Protein AF-A0A2E0VM79-F1 (afdb_monomer_lite)

pLDDT: mean 79.32, std 20.23, range [37.16, 97.44]

Structure (mmCIF, N/CA/C/O backbone):
data_AF-A0A2E0VM79-F1
#
_entry.id   AF-A0A2E0VM79-F1
#
loop_
_atom_site.group_PDB
_atom_site.id
_atom_site.type_symbol
_atom_site.label_atom_id
_atom_site.label_alt_id
_atom_site.label_comp_id
_atom_site.label_asym_id
_atom_site.la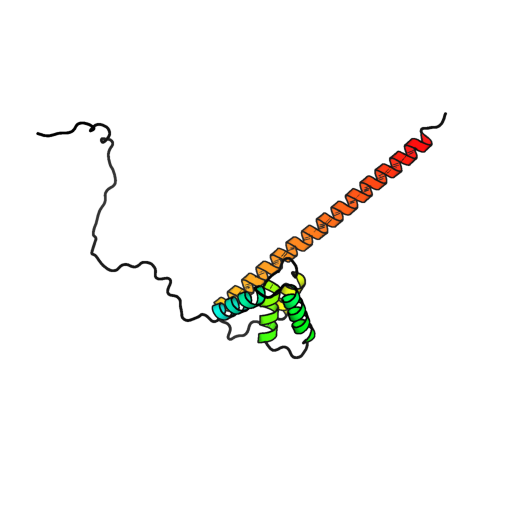bel_entity_id
_atom_site.label_seq_id
_atom_site.pdbx_PDB_ins_code
_atom_site.Cartn_x
_atom_site.Cartn_y
_atom_site.Cartn_z
_atom_site.occupancy
_atom_site.B_iso_or_equiv
_atom_site.auth_seq_id
_atom_site.auth_comp_id
_atom_site.auth_asym_id
_atom_site.auth_atom_id
_atom_site.pdbx_PDB_model_num
ATOM 1 N N . MET A 1 1 ? -66.405 38.960 -18.296 1.00 42.44 1 MET A N 1
ATOM 2 C CA . MET A 1 1 ? -66.107 38.330 -19.603 1.00 42.44 1 MET A CA 1
ATOM 3 C C . MET A 1 1 ? -64.638 37.917 -19.545 1.00 42.44 1 MET A C 1
ATOM 5 O O . MET A 1 1 ? -63.815 38.798 -19.371 1.00 42.44 1 MET A O 1
ATOM 9 N N . ARG A 1 2 ? -64.282 36.640 -19.304 1.00 38.06 2 ARG A N 1
ATOM 10 C CA . ARG A 1 2 ? -64.246 35.513 -20.274 1.00 38.06 2 ARG A CA 1
ATOM 11 C C . ARG A 1 2 ? -63.571 35.933 -21.587 1.00 38.06 2 ARG A C 1
ATOM 13 O O . ARG A 1 2 ? -64.019 36.909 -22.161 1.00 38.06 2 ARG A O 1
ATOM 20 N N . SER A 1 3 ? -62.618 35.233 -22.189 1.00 41.78 3 SER A N 1
ATOM 21 C CA . SER A 1 3 ? -61.860 34.018 -21.874 1.00 41.78 3 SER A CA 1
ATOM 22 C C . SER A 1 3 ? -61.022 33.729 -23.130 1.00 41.78 3 SER A C 1
ATOM 24 O O . SER A 1 3 ? -61.574 33.792 -24.218 1.00 41.78 3 SER A O 1
ATOM 26 N N . ILE A 1 4 ? -59.749 33.364 -22.947 1.00 50.62 4 ILE A N 1
ATOM 27 C CA . ILE A 1 4 ? -59.144 32.114 -23.450 1.00 50.62 4 ILE A CA 1
ATOM 28 C C . ILE A 1 4 ? -59.255 31.821 -24.958 1.00 50.62 4 ILE A C 1
ATOM 30 O O . ILE A 1 4 ? -60.327 31.460 -25.416 1.00 50.62 4 ILE A O 1
ATOM 34 N N . THR A 1 5 ? -58.107 31.722 -25.640 1.00 50.94 5 THR A N 1
ATOM 35 C CA . THR A 1 5 ? -57.854 30.671 -26.652 1.00 50.94 5 THR A CA 1
ATOM 36 C C . THR A 1 5 ? -56.353 30.546 -26.942 1.00 50.94 5 THR A C 1
ATOM 38 O O . THR A 1 5 ? -55.833 31.136 -27.880 1.00 50.94 5 THR A O 1
ATOM 41 N N . PHE A 1 6 ? -55.653 29.742 -26.141 1.00 47.56 6 PHE A N 1
ATOM 42 C CA . PHE A 1 6 ? -54.492 28.961 -26.590 1.00 47.56 6 PHE A CA 1
ATOM 43 C C . PHE A 1 6 ? -54.805 27.516 -26.193 1.00 47.56 6 PHE A C 1
ATOM 45 O O . PHE A 1 6 ? -54.386 27.009 -25.160 1.00 47.56 6 PHE A O 1
ATOM 52 N N . PHE A 1 7 ? -55.721 26.922 -26.956 1.00 46.12 7 PHE A N 1
ATOM 53 C CA . PHE A 1 7 ? -56.311 25.610 -26.710 1.00 46.12 7 PHE A CA 1
ATOM 54 C C . PHE A 1 7 ? -56.342 24.878 -28.047 1.00 46.12 7 PHE A C 1
ATOM 56 O O . PHE A 1 7 ? -57.354 24.885 -28.734 1.00 46.12 7 PHE A O 1
ATOM 63 N N . ALA A 1 8 ? -55.208 24.329 -28.468 1.00 46.56 8 ALA A N 1
ATOM 64 C CA . ALA A 1 8 ? -55.174 23.389 -29.586 1.00 46.56 8 ALA A CA 1
ATOM 65 C C . ALA A 1 8 ? -53.812 22.696 -29.667 1.00 46.56 8 ALA A C 1
ATOM 67 O O . ALA A 1 8 ? -53.093 22.884 -30.634 1.00 46.56 8 ALA A O 1
ATOM 68 N N . LEU A 1 9 ? -53.438 21.910 -28.656 1.00 42.62 9 LEU A N 1
ATOM 69 C CA . LEU A 1 9 ? -52.547 20.759 -28.870 1.00 42.62 9 LEU A CA 1
ATOM 70 C C . LEU A 1 9 ? -52.664 19.794 -27.678 1.00 42.62 9 LEU A C 1
ATOM 72 O O . LEU A 1 9 ? -51.726 19.533 -26.936 1.00 42.62 9 LEU A O 1
ATOM 76 N N . LEU A 1 10 ? -53.892 19.331 -27.444 1.00 44.78 10 LEU A N 1
ATOM 77 C CA . LEU A 1 10 ? -54.255 18.424 -26.355 1.00 44.78 10 LEU A CA 1
ATOM 78 C C . LEU A 1 10 ? -55.336 17.478 -26.887 1.00 44.78 10 LEU A C 1
ATOM 80 O O . LEU A 1 10 ? -56.509 17.643 -26.577 1.00 44.78 10 LEU A O 1
ATOM 84 N N . ALA A 1 11 ? -54.972 16.559 -27.788 1.00 47.84 11 ALA A N 1
ATOM 85 C CA . ALA A 1 11 ? -55.926 15.569 -28.307 1.00 47.84 11 ALA A CA 1
ATOM 86 C C . ALA A 1 11 ? -55.284 14.340 -28.978 1.00 47.84 11 ALA A C 1
ATOM 88 O O . ALA A 1 11 ? -55.801 13.852 -29.974 1.00 47.84 11 ALA A O 1
ATOM 89 N N . LEU A 1 12 ? -54.187 13.814 -28.435 1.00 46.78 12 LEU A N 1
ATOM 90 C CA . LEU A 1 12 ? -53.788 12.416 -28.652 1.00 46.78 12 LEU A CA 1
ATOM 91 C C . LEU A 1 12 ? -53.416 11.862 -27.268 1.00 46.78 12 LEU A C 1
ATOM 93 O O . LEU A 1 12 ? -52.308 12.067 -26.791 1.00 46.78 12 LEU A O 1
ATOM 97 N N . LEU A 1 13 ? -54.416 11.541 -26.441 1.00 46.62 13 LEU A N 1
ATOM 98 C CA . LEU A 1 13 ? -55.035 10.207 -26.344 1.00 46.62 13 LEU A CA 1
ATOM 99 C C . LEU A 1 13 ? -53.974 9.154 -25.972 1.00 46.62 13 LEU A C 1
ATOM 101 O O . LEU A 1 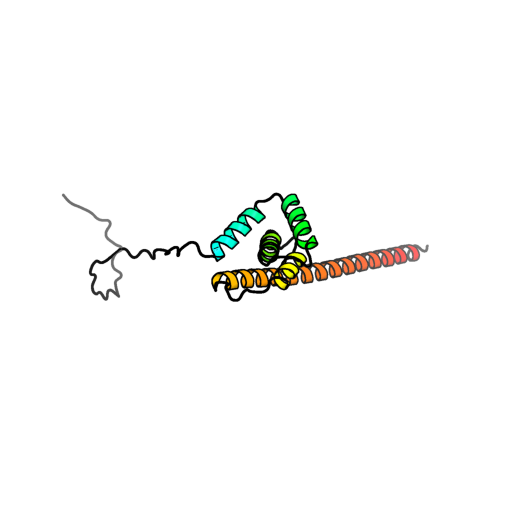13 ? -53.135 8.822 -26.795 1.00 46.62 13 LEU A O 1
ATOM 105 N N . ALA A 1 14 ? -53.841 8.747 -24.709 1.00 45.00 14 ALA A N 1
ATOM 106 C CA . ALA A 1 14 ? -54.786 8.012 -23.849 1.00 45.00 14 ALA A CA 1
ATOM 107 C C . ALA A 1 14 ? -54.479 6.502 -23.832 1.00 45.00 14 ALA A C 1
ATOM 109 O O . ALA A 1 14 ? -54.458 5.852 -24.869 1.00 45.00 14 ALA A O 1
ATOM 110 N N . GLY A 1 15 ? -54.311 5.972 -22.615 1.00 37.16 15 GLY A N 1
ATOM 111 C CA . GLY A 1 15 ? -54.104 4.555 -22.282 1.00 37.16 15 GLY A CA 1
ATOM 112 C C . GLY A 1 15 ? -52.728 4.358 -21.632 1.00 37.16 15 GLY A C 1
ATOM 113 O O . GLY A 1 15 ? -51.725 4.490 -22.309 1.00 37.16 15 GLY A O 1
ATOM 114 N N . CYS A 1 16 ? -52.556 4.136 -20.328 1.00 47.16 16 CYS A N 1
ATOM 115 C CA . CYS A 1 16 ? -53.405 3.445 -19.364 1.00 47.16 16 CYS A CA 1
ATOM 116 C C . CYS A 1 16 ? -53.512 4.224 -18.044 1.00 47.16 16 CYS A C 1
ATOM 118 O O . CYS A 1 16 ? -52.517 4.444 -17.358 1.00 47.16 16 CYS A O 1
ATOM 120 N N . GLN A 1 17 ? -54.741 4.559 -17.653 1.00 48.25 17 GLN A N 1
ATOM 121 C CA . GLN A 1 17 ? -55.100 4.664 -16.243 1.00 48.25 17 GLN A CA 1
ATOM 122 C C . GLN A 1 17 ? -55.805 3.363 -15.862 1.00 48.25 17 GLN A C 1
ATOM 124 O O . GLN A 1 17 ? -56.832 3.019 -16.441 1.00 48.25 17 GLN A O 1
ATOM 129 N N . GLY A 1 18 ? -55.232 2.650 -14.899 1.00 41.78 18 GLY A N 1
ATOM 130 C CA . GLY A 1 18 ? -55.855 1.544 -14.184 1.00 41.78 18 GLY A CA 1
ATOM 131 C C . GLY A 1 18 ? -55.567 1.739 -12.702 1.00 41.78 18 GLY A C 1
ATOM 132 O O . GLY A 1 18 ? -54.567 1.248 -12.194 1.00 41.78 18 GLY A O 1
ATOM 133 N N . SER A 1 19 ? -56.401 2.559 -12.063 1.00 47.06 19 SER A N 1
ATOM 134 C CA . SER A 1 19 ? -56.422 2.855 -10.629 1.00 47.06 19 SER A CA 1
ATOM 135 C C . SER A 1 19 ? -56.545 1.593 -9.775 1.00 47.06 19 SER A C 1
ATOM 137 O O . SER A 1 19 ? -57.195 0.641 -10.198 1.00 47.06 19 SER A O 1
ATOM 139 N N . LEU A 1 20 ? -56.084 1.653 -8.519 1.00 44.69 20 LEU A N 1
ATOM 140 C CA . LEU A 1 20 ? -57.001 1.749 -7.372 1.00 44.69 20 LEU A CA 1
ATOM 141 C C . LEU A 1 20 ? -56.260 1.861 -6.019 1.00 44.69 20 LEU A C 1
ATOM 143 O O . LEU A 1 20 ? -55.447 1.022 -5.659 1.00 44.69 20 LEU A O 1
ATOM 147 N N . ILE A 1 21 ? -56.687 2.880 -5.260 1.00 42.47 21 ILE A N 1
ATOM 148 C CA . ILE A 1 21 ? -56.793 2.936 -3.790 1.00 42.47 21 ILE A CA 1
ATOM 149 C C . ILE A 1 21 ? -55.534 3.342 -3.003 1.00 42.47 21 ILE A C 1
ATOM 151 O O . ILE A 1 21 ? -54.662 2.556 -2.660 1.00 42.47 21 ILE A O 1
ATOM 155 N N . ARG A 1 22 ? -55.555 4.619 -2.607 1.00 47.09 22 ARG A N 1
ATOM 156 C CA . ARG A 1 22 ? -54.871 5.183 -1.440 1.00 47.09 22 ARG A CA 1
ATOM 157 C C . ARG A 1 22 ? -55.706 4.886 -0.188 1.00 47.09 22 ARG A C 1
ATOM 159 O O . ARG A 1 22 ? -56.901 5.180 -0.194 1.00 47.09 22 ARG A O 1
ATOM 166 N N . PRO A 1 23 ? -55.063 4.478 0.909 1.00 39.38 23 PRO A N 1
ATOM 167 C CA . PRO A 1 23 ? -55.273 5.154 2.175 1.00 39.38 23 PRO A CA 1
ATOM 168 C C . PRO A 1 23 ? -53.955 5.770 2.647 1.00 39.38 23 PRO A C 1
ATOM 170 O O . PRO A 1 23 ? -52.863 5.313 2.322 1.00 39.38 23 PRO A O 1
ATOM 173 N N . ALA A 1 24 ? -54.079 6.899 3.331 1.00 48.44 24 ALA A N 1
ATOM 174 C CA . ALA A 1 24 ? -52.969 7.561 3.984 1.00 48.44 24 ALA A CA 1
ATOM 175 C C . ALA A 1 24 ? -52.384 6.641 5.059 1.00 48.44 24 ALA A C 1
ATOM 177 O O . ALA A 1 24 ? -53.148 6.188 5.897 1.00 48.44 24 ALA A O 1
ATOM 178 N N . ASP A 1 25 ? -51.070 6.420 5.049 1.00 38.38 25 ASP A N 1
ATOM 179 C CA . ASP A 1 25 ? -50.314 6.164 6.273 1.00 38.38 25 ASP A CA 1
ATOM 180 C C . ASP A 1 25 ? -48.812 6.378 6.057 1.00 38.38 25 ASP A C 1
ATOM 182 O O . ASP A 1 25 ? -48.234 5.938 5.067 1.00 38.38 25 ASP A O 1
ATOM 186 N N . SER A 1 26 ? -48.235 7.111 7.010 1.00 44.16 26 SER A N 1
ATOM 187 C CA . SER A 1 26 ? -46.816 7.308 7.327 1.00 44.16 26 SER A CA 1
ATOM 188 C C . SER A 1 26 ? -45.824 7.571 6.187 1.00 44.16 26 SER A C 1
ATOM 190 O O . SER A 1 26 ? -45.546 6.735 5.331 1.00 44.16 26 SER A O 1
ATOM 192 N N . ALA A 1 27 ? -45.167 8.725 6.278 1.00 50.72 27 ALA A N 1
ATOM 193 C CA . ALA A 1 27 ? -43.888 8.986 5.644 1.00 50.72 27 ALA A CA 1
ATOM 194 C C . ALA A 1 27 ? -42.857 7.901 6.018 1.00 50.72 27 ALA A C 1
ATOM 196 O O . ALA A 1 27 ? -42.170 8.020 7.024 1.00 50.72 27 ALA A O 1
ATOM 197 N N . ASN A 1 28 ? -42.723 6.869 5.188 1.00 51.94 28 ASN A N 1
ATOM 198 C CA . ASN A 1 28 ? -41.525 6.042 5.135 1.00 51.94 28 ASN A CA 1
ATOM 199 C C . ASN A 1 28 ? -40.618 6.606 4.042 1.00 51.94 28 ASN A C 1
ATOM 201 O O . ASN A 1 28 ? -40.460 6.044 2.961 1.00 51.94 28 ASN A O 1
ATOM 205 N N . THR A 1 29 ? -39.982 7.737 4.348 1.00 51.25 29 THR A N 1
ATOM 206 C CA . THR A 1 29 ? -38.584 7.879 3.938 1.00 51.25 29 THR A CA 1
ATOM 207 C C . THR A 1 29 ? -37.889 6.631 4.482 1.00 51.25 29 THR A C 1
ATOM 209 O O . THR A 1 29 ? -38.096 6.347 5.665 1.00 51.25 29 THR A O 1
ATOM 212 N N . PRO A 1 30 ? -37.131 5.845 3.696 1.00 46.62 30 PRO A N 1
ATOM 213 C CA . PRO A 1 30 ? -36.273 4.838 4.291 1.00 46.62 30 PRO A CA 1
ATOM 214 C C . PRO A 1 30 ? -35.323 5.601 5.209 1.00 46.62 30 PRO A C 1
ATOM 216 O O . PRO A 1 30 ? -34.384 6.257 4.758 1.00 46.62 30 PRO A O 1
ATOM 219 N N . ALA A 1 31 ? -35.643 5.609 6.501 1.00 44.94 31 ALA A N 1
ATOM 220 C CA . ALA A 1 31 ? -34.712 6.004 7.519 1.00 44.94 31 ALA A CA 1
ATOM 221 C C . ALA A 1 31 ? -33.551 5.037 7.327 1.00 44.94 31 ALA A C 1
ATOM 223 O O . ALA A 1 31 ? -33.704 3.832 7.521 1.00 44.94 31 ALA A O 1
ATOM 224 N N . LEU A 1 32 ? -32.417 5.562 6.868 1.00 44.66 32 LEU A N 1
ATOM 225 C CA . LEU A 1 32 ? -31.135 4.951 7.155 1.00 44.66 32 LEU A CA 1
ATOM 226 C C . LEU A 1 32 ? -31.079 4.913 8.678 1.00 44.66 32 LEU A C 1
ATOM 228 O O . LEU A 1 32 ? -30.729 5.894 9.330 1.00 44.66 32 LEU A O 1
ATOM 232 N N . SER A 1 33 ? -31.581 3.821 9.241 1.00 37.59 33 SER A N 1
ATOM 233 C CA . SER A 1 33 ? -31.399 3.479 10.629 1.00 37.59 33 SER A CA 1
ATOM 234 C C . SER A 1 33 ? -29.898 3.320 10.781 1.00 37.59 33 SER A C 1
ATOM 236 O O . SER A 1 33 ? -29.335 2.299 10.392 1.00 37.59 33 SER A O 1
ATOM 238 N N . PHE A 1 34 ? -29.244 4.378 11.251 1.00 46.09 34 PHE A N 1
ATOM 239 C CA . PHE A 1 34 ? -27.921 4.263 11.825 1.00 46.09 34 PHE A CA 1
ATOM 240 C C . PHE A 1 34 ? -28.095 3.346 13.030 1.00 46.09 34 PHE A C 1
ATOM 242 O O . PHE A 1 34 ? -28.636 3.744 14.062 1.00 46.09 34 PHE A O 1
ATOM 249 N N . GLU A 1 35 ? -27.741 2.079 12.827 1.00 48.00 35 GLU A N 1
ATOM 250 C CA . GLU A 1 35 ? -27.489 1.152 13.916 1.00 48.00 35 GLU A CA 1
ATOM 251 C C . GLU A 1 35 ? -26.509 1.792 14.913 1.00 48.00 35 GLU A C 1
ATOM 253 O O . GLU A 1 35 ? -25.735 2.680 14.530 1.00 48.00 35 GLU A O 1
ATOM 258 N N . PRO A 1 36 ? -26.562 1.388 16.196 1.00 48.59 36 PRO A N 1
ATOM 259 C CA . PRO A 1 36 ? -25.607 1.847 17.199 1.00 48.59 36 PRO A CA 1
ATOM 260 C C . PRO A 1 36 ? -24.188 1.724 16.644 1.00 48.59 36 PRO A C 1
ATOM 262 O O . PRO A 1 36 ? -23.882 0.728 15.996 1.00 48.59 36 PRO A O 1
ATOM 265 N N . GLU A 1 37 ? -23.388 2.771 16.860 1.00 54.00 37 GLU A N 1
ATOM 266 C CA . GLU A 1 37 ? -21.986 2.943 16.456 1.00 54.00 37 GLU A CA 1
ATOM 267 C C . GLU A 1 37 ? -21.291 1.596 16.191 1.00 54.00 37 GLU A C 1
ATOM 269 O O . GLU A 1 37 ? -20.830 0.926 17.108 1.00 54.00 37 GLU A O 1
ATOM 274 N N . SER A 1 38 ? -21.328 1.136 14.935 1.00 68.50 38 SER A N 1
ATOM 275 C CA . SER A 1 38 ? -20.891 -0.225 14.616 1.00 68.50 38 SER A CA 1
ATOM 276 C C . SER A 1 38 ? -19.397 -0.366 14.911 1.00 68.50 38 SER A C 1
ATOM 278 O O . SER A 1 38 ? -18.638 0.571 14.657 1.00 68.50 38 SER A O 1
ATOM 280 N N . ASP A 1 39 ? -18.934 -1.524 15.388 1.00 79.50 39 ASP A N 1
ATOM 281 C CA . ASP A 1 39 ? -17.510 -1.731 15.706 1.00 79.50 39 ASP A CA 1
ATOM 282 C C . ASP A 1 39 ? -16.582 -1.452 14.501 1.00 79.50 39 ASP A C 1
ATOM 284 O O . ASP A 1 39 ? -15.409 -1.104 14.655 1.00 79.50 39 ASP A O 1
ATOM 288 N N . VAL A 1 40 ? -17.112 -1.529 13.272 1.00 91.25 40 VAL A N 1
ATOM 289 C CA . VAL A 1 40 ? -16.397 -1.119 12.054 1.00 91.25 40 VAL A CA 1
ATOM 290 C C . VAL A 1 40 ? -16.274 0.405 11.913 1.00 91.25 40 VAL A C 1
ATOM 292 O O . VAL A 1 40 ? -15.261 0.889 11.410 1.00 91.25 40 VAL A O 1
ATOM 295 N N . SER A 1 41 ? -17.249 1.189 12.383 1.00 92.25 41 SER A N 1
ATOM 296 C CA . SER A 1 41 ? -17.175 2.656 12.415 1.00 92.25 41 SER A CA 1
ATOM 297 C C . SER A 1 41 ? -16.003 3.125 13.272 1.00 92.25 41 SER A C 1
ATOM 299 O O . SER A 1 41 ? -15.303 4.053 12.874 1.00 92.25 41 SER A O 1
ATOM 301 N N . ALA A 1 42 ? -15.724 2.445 14.389 1.00 92.50 42 ALA A N 1
ATOM 302 C CA . ALA A 1 42 ? -14.547 2.727 15.208 1.00 92.50 42 ALA A CA 1
ATOM 303 C C . ALA A 1 42 ? -13.241 2.530 14.416 1.00 92.50 42 ALA A C 1
ATOM 305 O O . ALA A 1 42 ? -12.377 3.408 14.430 1.00 92.50 42 ALA A O 1
ATOM 306 N N . TRP A 1 43 ? -13.119 1.438 13.652 1.00 94.44 43 TRP A N 1
ATOM 307 C CA . TRP A 1 43 ? -11.946 1.187 12.799 1.00 94.44 43 TRP A CA 1
ATOM 308 C C . TRP A 1 43 ? -11.813 2.216 11.674 1.00 94.44 43 TRP A C 1
ATOM 310 O O . TRP A 1 43 ? -10.713 2.684 11.382 1.00 94.44 43 TRP A O 1
ATOM 320 N N . LEU A 1 44 ? -12.925 2.602 11.047 1.00 95.62 44 LEU A N 1
ATOM 321 C CA . LEU A 1 44 ? -12.932 3.620 9.996 1.00 95.62 44 LEU A CA 1
ATOM 322 C C . LEU A 1 44 ? -12.537 4.998 10.540 1.00 95.62 44 LEU A C 1
ATOM 324 O O . LEU A 1 44 ? -11.732 5.689 9.915 1.00 95.62 44 LEU A O 1
ATOM 328 N N . ASN A 1 45 ? -13.036 5.368 11.720 1.00 96.19 45 ASN A N 1
ATOM 329 C CA . ASN A 1 45 ? -12.666 6.604 12.404 1.00 96.19 45 ASN A CA 1
ATOM 330 C C . ASN A 1 45 ? -11.184 6.596 12.799 1.00 96.19 45 ASN A C 1
ATOM 332 O O . ASN A 1 45 ? -10.478 7.574 12.550 1.00 96.19 45 ASN A O 1
ATOM 336 N N . GLN A 1 46 ? -10.682 5.483 13.344 1.00 95.38 46 GLN A N 1
ATOM 337 C CA . GLN A 1 46 ? -9.260 5.321 13.649 1.00 95.38 46 GLN A CA 1
ATOM 338 C C . GLN A 1 46 ? -8.410 5.460 12.383 1.00 95.38 46 GLN A C 1
ATOM 340 O O . GLN A 1 46 ? -7.444 6.220 12.368 1.00 95.38 46 GLN A O 1
ATOM 345 N N . ARG A 1 47 ? -8.793 4.793 11.289 1.00 96.06 47 ARG A N 1
ATOM 346 C CA . ARG A 1 47 ? -8.121 4.936 9.994 1.00 96.06 47 ARG A CA 1
ATOM 347 C C . ARG A 1 47 ? -8.104 6.389 9.537 1.00 96.06 47 ARG A C 1
ATOM 349 O O . ARG A 1 47 ? -7.059 6.876 9.130 1.00 96.06 47 ARG A O 1
ATOM 356 N N . GLN A 1 48 ? -9.229 7.095 9.616 1.00 97.06 48 GLN A N 1
ATOM 357 C CA . GLN A 1 48 ? -9.301 8.501 9.221 1.00 97.06 48 GLN A CA 1
ATOM 358 C C . GLN A 1 48 ? -8.331 9.374 10.027 1.00 97.06 48 GLN A C 1
ATOM 360 O O . GLN A 1 48 ? -7.638 10.202 9.441 1.00 97.06 48 GLN A O 1
ATOM 365 N N . GLN A 1 49 ? -8.246 9.166 11.343 1.00 97.38 49 GLN A N 1
ATOM 366 C CA . GLN A 1 49 ? -7.304 9.882 12.208 1.00 97.38 49 GLN A CA 1
ATOM 367 C C . GLN A 1 49 ? -5.850 9.581 11.831 1.00 97.38 49 GLN A C 1
ATOM 369 O O . GLN A 1 49 ? -5.051 10.502 11.683 1.00 97.38 49 GLN A O 1
ATOM 374 N N . LEU A 1 50 ? -5.521 8.306 11.606 1.00 96.69 50 LEU A N 1
ATOM 375 C CA . LEU A 1 50 ? -4.191 7.876 11.171 1.00 96.69 50 LEU A CA 1
ATOM 376 C C . LEU A 1 50 ? -3.810 8.483 9.813 1.00 9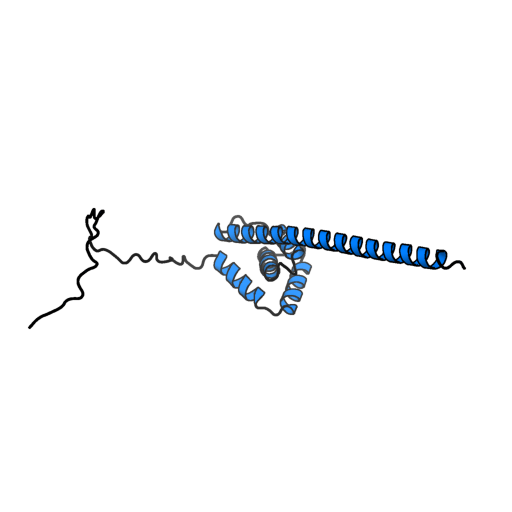6.69 50 LEU A C 1
ATOM 378 O O . LEU A 1 50 ? -2.693 8.966 9.643 1.00 96.69 50 LEU A O 1
ATOM 382 N N . CYS A 1 51 ? -4.745 8.523 8.863 1.00 96.38 51 CYS A N 1
ATOM 383 C CA . CYS A 1 51 ? -4.506 9.087 7.536 1.00 96.38 51 CYS A CA 1
ATOM 384 C C . CYS A 1 51 ? -4.422 10.620 7.529 1.00 96.38 51 CYS A C 1
ATOM 386 O O . CYS A 1 51 ? -3.928 11.189 6.556 1.00 96.38 51 CYS A O 1
ATOM 388 N N . ALA A 1 52 ? -4.901 11.285 8.584 1.00 97.44 52 ALA A N 1
ATOM 389 C CA . ALA A 1 52 ? -4.800 12.731 8.752 1.00 97.44 52 ALA A CA 1
ATOM 390 C C . ALA A 1 52 ? -3.446 13.182 9.331 1.00 97.44 52 ALA A C 1
ATOM 392 O O . ALA A 1 52 ? -3.139 14.373 9.286 1.00 97.44 52 ALA A O 1
ATOM 393 N N . LEU A 1 53 ? -2.637 12.255 9.860 1.00 96.25 53 LEU A N 1
ATOM 394 C CA . LEU A 1 53 ? -1.286 12.553 10.342 1.00 96.25 53 LEU A CA 1
ATOM 395 C C . LEU A 1 53 ? -0.395 13.051 9.198 1.00 96.25 53 LEU A C 1
ATOM 397 O O . LEU A 1 53 ? -0.609 12.711 8.030 1.00 96.25 53 LEU A O 1
ATOM 401 N N . ALA A 1 54 ? 0.647 13.815 9.524 1.00 95.56 54 ALA A N 1
ATOM 402 C CA . ALA A 1 54 ? 1.625 14.228 8.523 1.00 95.56 54 ALA A CA 1
ATOM 403 C C . ALA A 1 54 ? 2.331 12.993 7.918 1.00 95.56 54 ALA A C 1
ATOM 405 O O . ALA A 1 54 ? 2.589 12.033 8.646 1.00 95.56 54 ALA A O 1
ATOM 406 N N . PRO A 1 55 ? 2.704 12.995 6.622 1.00 92.25 55 PRO A N 1
ATOM 407 C CA . PRO A 1 55 ? 3.311 11.823 5.978 1.00 92.25 55 PRO A CA 1
ATOM 408 C C . PRO A 1 55 ? 4.538 11.265 6.712 1.00 92.25 55 PRO A C 1
ATOM 410 O O . PRO A 1 55 ? 4.704 10.053 6.817 1.00 92.25 55 PRO A O 1
ATOM 413 N N . GLU A 1 56 ? 5.370 12.146 7.267 1.00 92.44 56 GLU A N 1
ATOM 414 C CA . GLU A 1 56 ? 6.552 11.747 8.032 1.00 92.44 56 GLU A CA 1
ATOM 415 C C . GLU A 1 56 ? 6.189 11.068 9.359 1.00 92.44 56 GLU A C 1
ATOM 417 O O . GLU A 1 56 ? 6.809 10.086 9.755 1.00 92.44 56 GLU A O 1
ATOM 422 N N . GLU A 1 57 ? 5.131 11.531 10.021 1.00 95.38 57 GLU A N 1
ATOM 423 C CA . GLU A 1 57 ? 4.625 10.909 11.242 1.00 95.38 57 GLU A CA 1
ATOM 424 C C . GLU A 1 57 ? 4.007 9.535 10.952 1.00 95.38 57 GLU A C 1
ATOM 426 O O . GLU A 1 57 ? 4.254 8.580 11.690 1.00 95.38 57 GLU A O 1
ATOM 431 N N . GLN A 1 58 ? 3.276 9.402 9.837 1.00 93.94 58 GLN A N 1
ATOM 432 C CA . GLN A 1 58 ? 2.771 8.107 9.371 1.00 93.94 58 GLN A CA 1
ATOM 433 C C . GLN A 1 58 ? 3.922 7.121 9.131 1.00 93.94 58 GLN A C 1
ATOM 435 O O . GLN A 1 58 ? 3.854 5.978 9.583 1.00 93.94 58 GLN A O 1
ATOM 440 N N . ARG A 1 59 ? 5.000 7.569 8.472 1.00 91.38 59 ARG A N 1
ATOM 441 C CA . ARG A 1 59 ? 6.200 6.760 8.216 1.00 91.38 59 ARG A CA 1
ATOM 442 C C . ARG A 1 59 ? 6.859 6.300 9.515 1.00 91.38 59 ARG A C 1
ATOM 444 O O . ARG A 1 59 ? 7.050 5.101 9.706 1.00 91.38 59 ARG A O 1
ATOM 451 N N . LEU A 1 60 ? 7.146 7.229 10.427 1.00 93.31 60 LEU A N 1
ATOM 452 C CA . LEU A 1 60 ? 7.774 6.919 11.715 1.00 93.31 60 LEU A CA 1
ATOM 453 C C . LEU A 1 60 ? 6.927 5.950 12.546 1.00 93.31 60 LEU A C 1
ATOM 455 O O . LEU A 1 60 ? 7.461 5.052 13.195 1.00 93.31 60 LEU A O 1
ATOM 459 N N . ARG A 1 61 ? 5.600 6.095 12.512 1.00 93.94 61 ARG A N 1
ATOM 460 C CA . ARG A 1 61 ? 4.684 5.208 13.233 1.00 93.94 61 ARG A CA 1
ATOM 461 C C . ARG A 1 61 ? 4.608 3.817 12.603 1.00 93.94 61 ARG A C 1
ATOM 463 O O . ARG A 1 61 ? 4.609 2.835 13.342 1.00 93.94 61 ARG A O 1
ATOM 470 N N . LEU A 1 62 ? 4.624 3.709 11.271 1.00 91.56 62 LEU A N 1
ATOM 471 C CA . LEU A 1 62 ? 4.747 2.419 10.579 1.00 91.56 62 LEU A CA 1
ATOM 472 C C . LEU A 1 62 ? 6.051 1.704 10.945 1.00 91.56 62 LEU A C 1
ATOM 474 O O . LEU A 1 62 ? 6.021 0.511 11.239 1.00 91.56 62 LEU A O 1
ATOM 478 N N . GLU A 1 63 ? 7.172 2.424 10.976 1.00 90.19 63 GLU A N 1
ATOM 479 C CA . GLU A 1 63 ? 8.475 1.880 11.377 1.00 90.19 63 GLU A CA 1
ATOM 480 C C . GLU A 1 63 ? 8.473 1.436 12.843 1.00 90.19 63 GLU A C 1
ATOM 482 O O . GLU A 1 63 ? 8.924 0.339 13.170 1.00 90.19 63 GLU A O 1
ATOM 487 N N . ALA A 1 64 ? 7.906 2.251 13.735 1.00 90.44 64 ALA A N 1
ATOM 488 C CA . ALA A 1 64 ? 7.775 1.909 15.146 1.00 90.44 64 ALA A CA 1
ATOM 489 C C . ALA A 1 64 ? 6.911 0.660 15.367 1.00 90.44 64 ALA A C 1
ATOM 491 O O . ALA A 1 64 ? 7.238 -0.153 16.230 1.00 90.44 64 ALA A O 1
ATOM 492 N N . LEU A 1 65 ? 5.830 0.493 14.597 1.00 90.19 65 LEU A N 1
ATOM 493 C CA . LEU A 1 65 ? 4.995 -0.705 14.640 1.00 90.19 65 LEU A CA 1
ATOM 494 C C . LEU A 1 65 ? 5.745 -1.919 14.083 1.00 90.19 65 LEU A C 1
ATOM 496 O O . LEU A 1 65 ? 5.728 -2.965 14.725 1.00 90.19 65 LEU A O 1
ATOM 500 N N . ALA A 1 66 ? 6.446 -1.787 12.953 1.00 84.19 66 ALA A N 1
ATOM 501 C CA . ALA A 1 66 ? 7.224 -2.872 12.348 1.00 84.19 66 ALA A CA 1
ATOM 502 C C . ALA A 1 66 ? 8.339 -3.391 13.276 1.00 84.19 66 ALA A C 1
ATOM 504 O O . ALA A 1 66 ? 8.528 -4.593 13.405 1.00 84.19 66 ALA A O 1
ATOM 505 N N . ASN A 1 67 ? 9.013 -2.506 14.014 1.00 83.19 67 ASN A N 1
ATOM 506 C CA . ASN A 1 67 ? 10.114 -2.879 14.910 1.00 83.19 67 ASN A CA 1
ATOM 507 C C . ASN A 1 67 ? 9.680 -3.606 16.202 1.00 83.19 67 ASN A C 1
ATOM 509 O O . ASN A 1 67 ? 10.530 -3.976 17.010 1.00 83.19 67 ASN A O 1
ATOM 513 N N . ARG A 1 68 ? 8.375 -3.805 16.432 1.00 80.00 68 ARG A N 1
ATOM 514 C CA . ARG A 1 68 ? 7.827 -4.501 17.616 1.00 80.00 68 ARG A CA 1
ATOM 515 C C . ARG A 1 68 ? 7.558 -5.995 17.384 1.00 80.00 68 ARG A C 1
ATOM 517 O O . ARG A 1 68 ? 6.792 -6.607 18.131 1.00 80.00 68 ARG A O 1
ATOM 524 N N . GLU A 1 69 ? 8.147 -6.590 16.350 1.00 61.34 69 GLU A N 1
ATOM 525 C CA . GLU A 1 69 ? 7.974 -8.012 16.033 1.00 61.34 69 GLU A CA 1
ATOM 526 C C . GLU A 1 69 ? 8.275 -8.921 17.241 1.00 61.34 69 GLU A C 1
ATOM 528 O O . GLU A 1 69 ? 9.330 -8.839 17.867 1.00 61.34 69 GLU A O 1
ATOM 533 N N . GLY A 1 70 ? 7.312 -9.786 17.584 1.00 63.66 70 GLY A N 1
ATOM 534 C CA . GLY A 1 70 ? 7.415 -10.765 18.677 1.00 63.66 70 GLY A CA 1
ATOM 535 C C . GLY A 1 70 ? 6.530 -10.497 19.902 1.00 63.66 70 GLY A C 1
ATOM 536 O O . GLY A 1 70 ? 6.249 -11.436 20.643 1.00 63.66 70 GLY A O 1
ATOM 537 N N . THR A 1 71 ? 6.031 -9.270 20.100 1.00 64.56 71 THR A N 1
ATOM 538 C CA . THR A 1 71 ? 5.148 -8.914 21.239 1.00 64.56 71 THR A CA 1
ATOM 539 C C . THR A 1 71 ? 3.901 -8.113 20.850 1.00 64.56 71 THR A C 1
ATOM 541 O O . THR A 1 71 ? 3.157 -7.672 21.724 1.00 64.56 71 THR A O 1
ATOM 544 N N . GLN A 1 72 ? 3.645 -7.942 19.551 1.00 72.62 72 GLN A N 1
ATOM 545 C CA . GLN A 1 72 ? 2.505 -7.172 19.050 1.00 72.62 72 GLN A CA 1
ATOM 546 C C . GLN A 1 72 ? 1.163 -7.752 19.500 1.00 72.62 72 GLN A C 1
ATOM 548 O O . GLN A 1 72 ? 0.827 -8.903 19.187 1.00 72.62 72 GLN A O 1
ATOM 553 N N . LEU A 1 73 ? 0.382 -6.893 20.153 1.00 82.69 73 LEU A N 1
ATOM 554 C CA . LEU A 1 73 ? -1.030 -7.116 20.434 1.00 82.69 73 LEU A CA 1
ATOM 555 C C . LEU A 1 73 ? -1.839 -7.041 19.132 1.00 82.69 73 LEU A C 1
ATOM 557 O O . LEU A 1 73 ? -1.419 -6.416 18.157 1.00 82.69 73 LEU A O 1
ATOM 561 N N . GLU A 1 74 ? -3.026 -7.646 19.114 1.00 83.50 74 GLU A N 1
ATOM 562 C CA . GLU A 1 74 ? -3.933 -7.589 17.958 1.00 83.50 74 GLU A CA 1
ATOM 563 C C . GLU A 1 74 ? -4.233 -6.143 17.530 1.00 83.50 74 GLU A C 1
ATOM 565 O O . GLU A 1 74 ? -4.200 -5.831 16.340 1.00 83.50 74 GLU A O 1
ATOM 570 N N . GLY A 1 75 ? -4.400 -5.238 18.501 1.00 85.94 75 GLY A N 1
ATOM 571 C CA . GLY A 1 75 ? -4.589 -3.809 18.250 1.00 85.94 75 GLY A CA 1
ATOM 572 C C . GLY A 1 75 ? -3.434 -3.158 17.482 1.00 85.94 75 GLY A C 1
ATOM 573 O O . GLY A 1 75 ? -3.688 -2.362 16.583 1.00 85.94 75 GLY A O 1
ATOM 574 N N . ASP A 1 76 ? -2.181 -3.543 17.753 1.00 90.12 76 ASP A N 1
ATOM 575 C CA . ASP A 1 76 ? -1.015 -3.023 17.023 1.00 90.12 76 ASP A CA 1
ATOM 576 C C . ASP A 1 76 ? -1.012 -3.507 15.564 1.00 90.12 76 ASP A C 1
ATOM 578 O O . ASP A 1 76 ? -0.654 -2.762 14.649 1.00 90.12 76 ASP A O 1
ATOM 582 N N . ARG A 1 77 ? -1.433 -4.758 15.327 1.00 91.25 77 ARG A N 1
ATOM 583 C CA . ARG A 1 77 ? -1.523 -5.331 13.974 1.00 91.25 77 ARG A CA 1
ATOM 584 C C . ARG A 1 77 ? -2.626 -4.663 13.169 1.00 91.25 77 ARG A C 1
ATOM 586 O O . ARG A 1 77 ? -2.403 -4.304 12.012 1.00 91.25 77 ARG A O 1
ATOM 593 N N . LEU A 1 78 ? -3.787 -4.457 13.788 1.00 92.94 78 LEU A N 1
ATOM 594 C CA . LEU A 1 78 ? -4.884 -3.720 13.176 1.00 92.94 78 LEU A CA 1
ATOM 595 C C . LEU A 1 78 ? -4.456 -2.282 12.868 1.00 92.94 78 LEU A C 1
ATOM 597 O O . LEU A 1 78 ? -4.632 -1.827 11.741 1.00 92.94 78 LEU A O 1
ATOM 601 N N . GLU A 1 79 ? -3.836 -1.585 13.822 1.00 93.88 79 GLU A N 1
ATOM 602 C CA . GLU A 1 79 ? -3.341 -0.224 13.610 1.00 93.88 79 GLU A CA 1
ATOM 603 C C . GLU A 1 79 ? -2.357 -0.158 12.435 1.00 93.88 79 GLU A C 1
ATO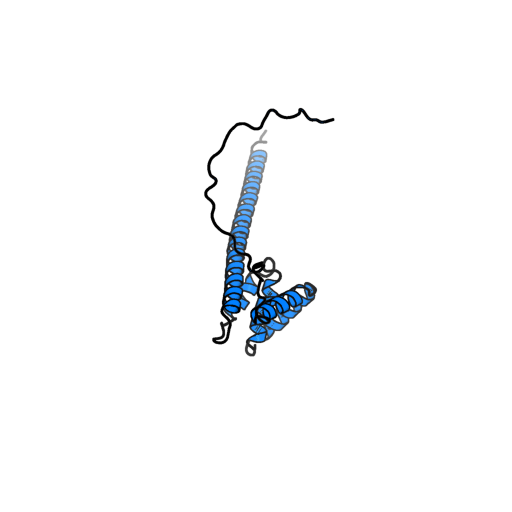M 605 O O . GLU A 1 79 ? -2.485 0.722 11.581 1.00 93.88 79 GLU A O 1
ATOM 610 N N . ARG A 1 80 ? -1.428 -1.120 12.331 1.00 94.44 80 ARG A N 1
ATOM 611 C CA . ARG A 1 80 ? -0.489 -1.215 11.203 1.00 94.44 80 ARG A CA 1
ATOM 612 C C . ARG A 1 80 ? -1.221 -1.372 9.870 1.00 94.44 80 ARG A C 1
ATOM 614 O O . ARG A 1 80 ? -0.855 -0.696 8.911 1.00 94.44 80 ARG A O 1
ATOM 621 N N . VAL A 1 81 ? -2.259 -2.209 9.804 1.00 95.12 81 VAL A N 1
ATOM 622 C CA . VAL A 1 81 ? -3.099 -2.366 8.602 1.00 95.12 81 VAL A CA 1
ATOM 623 C C . VAL A 1 81 ? -3.807 -1.060 8.248 1.00 95.12 81 VAL A C 1
ATOM 625 O O . VAL A 1 81 ? -3.734 -0.611 7.101 1.00 95.12 81 VAL A O 1
ATOM 628 N N . LEU A 1 82 ? -4.462 -0.419 9.219 1.00 96.00 82 LEU A N 1
ATOM 629 C CA . LEU A 1 82 ? -5.197 0.824 8.988 1.00 96.00 82 LEU A CA 1
ATOM 630 C C . LEU A 1 82 ? -4.259 1.941 8.519 1.00 96.00 82 LEU A C 1
ATOM 632 O O . LEU A 1 82 ? -4.562 2.607 7.530 1.00 96.00 82 LEU A O 1
ATOM 636 N N . LEU A 1 83 ? -3.097 2.093 9.153 1.00 96.00 83 LEU A N 1
ATOM 637 C CA . LEU A 1 83 ? -2.098 3.090 8.782 1.00 96.00 83 LEU A CA 1
ATOM 638 C C . LEU A 1 83 ? -1.492 2.809 7.398 1.00 96.00 83 LEU A C 1
ATOM 640 O O . LEU A 1 83 ? -1.420 3.706 6.560 1.00 96.00 83 LEU A O 1
ATOM 644 N N . ALA A 1 84 ? -1.126 1.556 7.107 1.00 94.81 84 ALA A N 1
ATOM 645 C CA . ALA A 1 84 ? -0.594 1.176 5.798 1.00 94.81 84 ALA A CA 1
ATOM 646 C C . ALA A 1 84 ? -1.621 1.384 4.671 1.00 94.81 84 ALA A C 1
ATOM 648 O O . ALA A 1 84 ? -1.246 1.663 3.534 1.00 94.81 84 ALA A O 1
ATOM 649 N N . SER A 1 85 ? -2.918 1.310 4.984 1.00 95.56 85 SER A N 1
ATOM 650 C CA . SER A 1 85 ? -3.997 1.536 4.021 1.00 95.56 85 SER A CA 1
ATOM 651 C C . SER A 1 85 ? -4.254 3.011 3.680 1.00 95.56 85 SER A C 1
ATOM 653 O O . SER A 1 85 ? -5.107 3.290 2.835 1.00 95.56 85 SER A O 1
ATOM 655 N N . CYS A 1 86 ? -3.571 3.968 4.318 1.00 94.62 86 CYS A N 1
ATOM 656 C CA . CYS A 1 86 ? -3.747 5.396 4.038 1.00 94.62 86 CYS A CA 1
ATOM 657 C C . CYS A 1 86 ? -3.178 5.818 2.677 1.00 94.62 86 CYS A C 1
ATOM 659 O O . CYS A 1 86 ? -3.750 6.686 2.018 1.00 94.62 86 CYS A O 1
ATOM 661 N N . ARG A 1 87 ? -2.073 5.194 2.249 1.00 90.88 87 ARG A N 1
ATOM 662 C CA . ARG A 1 87 ? -1.369 5.460 0.982 1.00 90.88 87 ARG A CA 1
ATOM 663 C C . ARG A 1 87 ? -0.891 4.153 0.334 1.00 90.88 87 ARG A C 1
ATOM 665 O O . ARG A 1 87 ? 0.313 3.946 0.192 1.00 90.88 87 ARG A O 1
ATOM 672 N N . PRO A 1 88 ? -1.816 3.257 -0.054 1.00 88.81 88 PRO A N 1
ATOM 673 C CA . PRO A 1 88 ? -1.471 1.928 -0.561 1.00 88.81 88 PRO A CA 1
ATOM 674 C C . PRO A 1 88 ? -0.663 1.967 -1.869 1.00 88.81 88 PRO A C 1
ATOM 676 O O . PRO A 1 88 ? -0.003 0.991 -2.204 1.00 88.81 88 PRO A O 1
ATOM 679 N N . ASP A 1 89 ? -0.676 3.101 -2.576 1.00 86.94 89 ASP A N 1
ATOM 680 C CA . ASP A 1 89 ? 0.175 3.409 -3.727 1.00 86.94 89 ASP A CA 1
ATOM 681 C C . ASP A 1 89 ? 1.663 3.533 -3.369 1.00 86.94 89 ASP A C 1
ATOM 683 O O . ASP A 1 89 ? 2.520 3.139 -4.156 1.00 86.94 89 ASP A O 1
ATOM 687 N N . LEU A 1 90 ? 1.970 4.069 -2.186 1.00 85.44 90 LEU A N 1
ATOM 688 C CA . LEU A 1 90 ? 3.339 4.278 -1.707 1.00 85.44 90 LEU A CA 1
ATOM 689 C C . LEU A 1 90 ? 3.834 3.129 -0.825 1.00 85.44 90 LEU A C 1
ATOM 691 O O . LEU A 1 90 ? 5.038 2.943 -0.669 1.00 85.44 90 LEU A O 1
ATOM 695 N N . THR A 1 91 ? 2.915 2.366 -0.236 1.00 81.38 91 THR A N 1
ATOM 696 C CA . THR A 1 91 ? 3.214 1.292 0.720 1.00 81.38 91 THR A CA 1
ATOM 697 C C . THR A 1 91 ? 2.595 -0.069 0.346 1.00 81.38 91 THR A C 1
ATOM 699 O O . THR A 1 91 ? 2.160 -0.802 1.243 1.00 81.38 91 THR A O 1
ATOM 702 N N . PRO A 1 92 ? 2.568 -0.487 -0.939 1.00 83.88 92 PRO A N 1
ATOM 703 C CA . PRO A 1 92 ? 1.821 -1.678 -1.360 1.00 83.88 92 PRO A CA 1
ATOM 704 C C . PRO A 1 92 ? 2.334 -2.971 -0.706 1.00 83.88 92 PRO A C 1
ATOM 706 O O . PRO A 1 92 ? 1.547 -3.838 -0.318 1.00 83.88 92 PRO A O 1
ATOM 709 N N . GLY A 1 93 ? 3.655 -3.098 -0.534 1.00 89.00 93 GLY A N 1
ATOM 710 C CA . GLY A 1 93 ? 4.271 -4.226 0.171 1.00 89.00 93 GLY A CA 1
ATOM 711 C C . GLY A 1 93 ? 3.903 -4.270 1.656 1.00 89.00 93 GLY A C 1
ATOM 712 O O . GLY A 1 93 ? 3.501 -5.319 2.154 1.00 89.00 93 GLY A O 1
ATOM 713 N N . ILE A 1 94 ? 3.959 -3.118 2.333 1.00 91.75 94 ILE A N 1
ATOM 714 C CA . ILE A 1 94 ? 3.701 -3.001 3.777 1.00 91.75 94 ILE A CA 1
ATOM 715 C C . ILE A 1 94 ? 2.244 -3.333 4.098 1.00 91.75 94 ILE A C 1
ATOM 717 O O . ILE A 1 94 ? 1.984 -4.051 5.060 1.00 91.75 94 ILE A O 1
ATOM 721 N N . LEU A 1 95 ? 1.286 -2.847 3.300 1.00 93.50 95 LEU A N 1
ATOM 722 C CA . LEU A 1 95 ? -0.130 -3.153 3.521 1.00 93.50 95 LEU A CA 1
ATOM 723 C C . LEU A 1 95 ? -0.398 -4.659 3.418 1.00 93.50 95 LEU A C 1
ATOM 725 O O . LEU A 1 95 ? -1.079 -5.225 4.269 1.00 93.50 95 LEU A O 1
ATOM 729 N N . ARG A 1 96 ? 0.164 -5.319 2.402 1.00 93.00 96 ARG A N 1
ATOM 730 C CA . ARG A 1 96 ? 0.018 -6.766 2.199 1.00 93.00 96 ARG A CA 1
ATOM 731 C C . ARG A 1 96 ? 0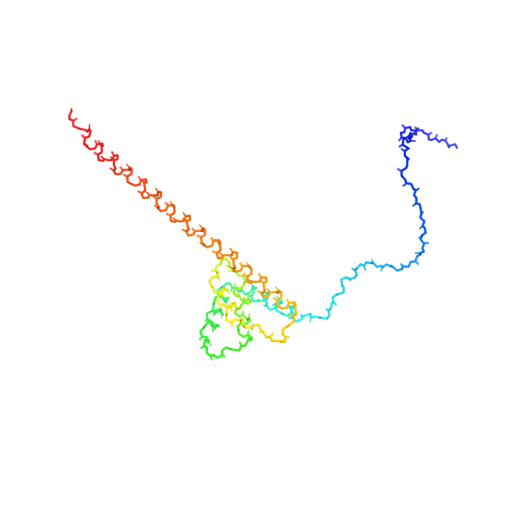.654 -7.572 3.329 1.00 93.00 96 ARG A C 1
ATOM 733 O O . ARG A 1 96 ? 0.047 -8.525 3.807 1.00 93.00 96 ARG A O 1
ATOM 740 N N . GLU A 1 97 ? 1.846 -7.184 3.766 1.00 91.75 97 GLU A N 1
ATOM 741 C CA . GLU A 1 97 ? 2.516 -7.802 4.911 1.00 91.75 97 GLU A CA 1
ATOM 742 C C . GLU A 1 97 ? 1.672 -7.646 6.186 1.00 91.75 97 GLU A C 1
ATOM 744 O O . GLU A 1 97 ? 1.361 -8.636 6.848 1.00 91.75 97 GLU A O 1
ATOM 749 N N . ALA A 1 98 ? 1.212 -6.427 6.480 1.00 92.62 98 ALA A N 1
ATOM 750 C CA . ALA A 1 98 ? 0.382 -6.143 7.646 1.00 92.62 98 ALA A CA 1
ATOM 751 C C . ALA A 1 98 ? -0.927 -6.949 7.629 1.00 92.62 98 ALA A C 1
ATOM 753 O O . ALA A 1 98 ? -1.299 -7.539 8.642 1.00 92.62 98 ALA A O 1
ATOM 754 N N . LEU A 1 99 ? -1.593 -7.035 6.473 1.00 94.12 99 LEU A N 1
ATOM 755 C CA . LEU A 1 99 ? -2.805 -7.836 6.298 1.00 94.12 99 LEU A CA 1
ATOM 756 C C . LEU A 1 99 ? -2.546 -9.337 6.472 1.00 94.12 99 LEU A C 1
ATOM 758 O O . LEU A 1 99 ? -3.400 -10.036 7.004 1.00 94.12 99 LEU A O 1
ATOM 762 N N . SER A 1 100 ? -1.378 -9.840 6.060 1.00 92.06 100 SER A N 1
ATOM 763 C CA . SER A 1 100 ? -1.005 -11.250 6.254 1.00 92.06 100 SER A CA 1
ATOM 764 C C . SER A 1 100 ? -0.715 -11.603 7.716 1.00 92.06 100 SER A C 1
ATOM 766 O O . SER A 1 100 ? -0.948 -12.734 8.137 1.00 92.06 100 SER A O 1
ATOM 768 N N . ALA A 1 101 ? -0.235 -10.630 8.496 1.00 90.06 101 ALA A N 1
ATOM 769 C CA . ALA A 1 101 ? 0.013 -10.777 9.928 1.00 90.06 101 ALA A CA 1
ATOM 770 C C . ALA A 1 101 ? -1.263 -10.604 10.773 1.00 90.06 101 ALA A C 1
ATOM 772 O O . ALA A 1 101 ? -1.325 -11.068 11.919 1.00 90.06 101 ALA A O 1
ATOM 773 N N . LEU A 1 102 ? -2.277 -9.931 10.222 1.00 91.38 102 LEU A N 1
ATOM 774 C CA . LEU A 1 102 ? -3.569 -9.736 10.859 1.00 91.38 102 LEU A CA 1
ATOM 775 C C . LEU A 1 102 ? -4.388 -11.032 10.771 1.00 91.38 102 LEU A C 1
ATOM 777 O O . LEU A 1 102 ? -4.835 -11.439 9.700 1.00 91.38 102 LEU A O 1
ATOM 781 N N . GLN A 1 103 ? -4.584 -11.685 11.913 1.00 85.44 103 GLN A N 1
ATOM 782 C CA . GLN A 1 103 ? -5.442 -12.862 12.010 1.00 85.44 103 GLN A CA 1
ATOM 783 C C . GLN A 1 103 ? -6.857 -12.407 12.371 1.00 85.44 103 GLN A C 1
ATOM 785 O O . GLN A 1 103 ? -6.998 -11.700 13.367 1.00 85.44 103 GLN A O 1
ATOM 790 N N . PRO A 1 104 ? -7.889 -12.783 11.596 1.00 82.81 104 PRO A N 1
ATOM 791 C CA . PRO A 1 104 ? -9.266 -12.481 11.957 1.00 82.81 104 PRO A CA 1
ATOM 792 C C . PRO A 1 104 ? -9.621 -13.114 13.304 1.00 82.81 104 PRO A C 1
ATOM 794 O O . PRO A 1 104 ? -9.497 -14.333 13.466 1.00 82.81 104 PRO A O 1
ATOM 797 N N . GLY A 1 105 ? -10.048 -12.291 14.260 1.00 79.00 105 GLY A N 1
ATOM 798 C CA . GLY A 1 105 ? -10.580 -12.748 15.538 1.00 79.00 105 GLY A CA 1
ATOM 799 C C . GLY A 1 105 ? -11.952 -13.400 15.365 1.00 79.00 105 GLY A C 1
ATOM 800 O O . GLY A 1 105 ? -12.736 -13.030 14.490 1.00 79.00 105 GLY A O 1
ATOM 801 N N . SER A 1 106 ? -12.272 -14.386 16.207 1.00 77.38 106 SER A N 1
ATOM 802 C CA . SER A 1 106 ? -13.595 -15.035 16.200 1.00 77.38 106 SER A CA 1
ATOM 803 C C . SER A 1 106 ? -14.732 -14.115 16.666 1.00 77.38 106 SER A C 1
ATOM 805 O O . SER A 1 106 ? -15.901 -14.449 16.502 1.00 77.38 106 SER A O 1
ATOM 807 N N . ASP A 1 107 ? -14.386 -12.994 17.291 1.00 87.19 107 ASP A N 1
ATOM 808 C CA . ASP A 1 107 ? -15.260 -11.965 17.854 1.00 87.19 107 ASP A CA 1
ATOM 809 C C . ASP A 1 107 ? -15.528 -10.796 16.894 1.00 87.19 107 ASP A C 1
ATOM 811 O O . ASP A 1 107 ? -16.354 -9.933 17.187 1.00 87.19 107 ASP A O 1
ATOM 815 N N . TRP A 1 108 ? -14.877 -10.769 15.731 1.00 89.69 108 TRP A N 1
ATOM 816 C CA . TRP A 1 108 ? -15.094 -9.717 14.751 1.00 89.69 108 TRP A CA 1
ATOM 817 C C . TRP A 1 108 ? -16.495 -9.786 14.140 1.00 89.69 108 TRP A C 1
ATOM 819 O O . TRP A 1 108 ? -16.991 -10.836 13.721 1.00 89.69 108 TRP A O 1
ATOM 829 N N . THR A 1 109 ? -17.112 -8.623 13.983 1.00 92.25 109 THR A N 1
ATOM 830 C CA . THR A 1 109 ? -18.393 -8.473 13.290 1.00 92.25 109 THR A CA 1
ATOM 831 C C . THR A 1 109 ? -18.265 -8.804 11.798 1.00 92.25 109 THR A C 1
ATOM 833 O O . THR A 1 109 ? -17.186 -8.744 11.200 1.00 92.25 109 THR A O 1
ATOM 836 N N . SER A 1 110 ? -19.384 -9.113 11.139 1.00 91.62 110 SER A N 1
ATOM 837 C CA . SER A 1 110 ? -19.411 -9.326 9.682 1.00 91.62 110 SER A CA 1
ATOM 838 C C . SER A 1 110 ? -18.914 -8.103 8.902 1.00 91.62 110 SER A C 1
ATOM 840 O O . SER A 1 110 ? -18.249 -8.246 7.876 1.00 91.62 110 SER A O 1
ATOM 842 N N . ALA A 1 111 ? -19.182 -6.897 9.407 1.00 92.81 111 ALA A N 1
ATOM 843 C CA . ALA A 1 111 ? -18.747 -5.652 8.791 1.00 92.81 111 ALA A CA 1
ATOM 844 C C . ALA A 1 111 ? -17.224 -5.444 8.888 1.00 92.81 111 ALA A C 1
ATOM 846 O O . ALA A 1 111 ? -16.605 -5.008 7.918 1.00 92.81 111 ALA A O 1
ATOM 847 N N . GLN A 1 112 ? -16.600 -5.808 10.012 1.00 93.75 112 GLN A N 1
ATOM 848 C CA . GLN A 1 112 ? -15.138 -5.789 10.166 1.00 93.75 112 GLN A CA 1
ATOM 849 C C . GLN A 1 112 ? -14.455 -6.781 9.219 1.00 93.75 112 GLN A C 1
ATOM 851 O O . GLN A 1 112 ? -13.490 -6.425 8.540 1.00 93.75 112 GLN A O 1
ATOM 856 N N . HIS A 1 113 ? -15.006 -7.992 9.092 1.00 93.25 113 HIS A N 1
ATOM 857 C CA . HIS A 1 113 ? -14.542 -8.964 8.101 1.00 93.25 113 HIS A CA 1
ATOM 858 C C . HIS A 1 113 ? -14.643 -8.416 6.672 1.00 93.25 113 HIS A C 1
ATOM 860 O O . HIS A 1 113 ? -13.691 -8.530 5.899 1.00 93.25 113 HIS A O 1
ATOM 866 N N . ALA A 1 114 ? -15.769 -7.785 6.325 1.00 94.38 114 ALA A N 1
ATOM 867 C CA . ALA A 1 114 ? -15.967 -7.185 5.009 1.00 94.38 114 ALA A CA 1
ATOM 868 C C . ALA A 1 114 ? -14.975 -6.043 4.732 1.00 94.38 114 ALA A C 1
ATOM 870 O O . ALA A 1 114 ? -14.442 -5.947 3.627 1.00 94.38 114 ALA A O 1
ATOM 871 N N . LEU A 1 115 ? -14.673 -5.209 5.733 1.00 94.75 115 LEU A N 1
ATOM 872 C CA . LEU A 1 115 ? -13.671 -4.151 5.604 1.00 94.75 115 LEU A CA 1
ATOM 873 C C . LEU A 1 115 ? -12.274 -4.729 5.342 1.00 94.75 115 LEU A C 1
ATOM 875 O O . LEU A 1 115 ? -11.581 -4.270 4.436 1.00 94.75 115 LEU A O 1
ATOM 879 N N . VAL A 1 116 ? -11.860 -5.753 6.089 1.00 95.19 116 VAL A N 1
ATOM 880 C CA . VAL A 1 116 ? -10.547 -6.389 5.886 1.00 95.19 116 VAL A CA 1
ATOM 881 C C . VAL A 1 116 ? -10.470 -7.088 4.529 1.00 95.19 116 VAL A C 1
ATOM 883 O O . VAL A 1 116 ? -9.443 -6.993 3.857 1.00 95.19 116 VAL A O 1
ATOM 886 N N . ALA A 1 117 ? -11.556 -7.715 4.072 1.00 95.12 117 ALA A N 1
ATOM 887 C CA . ALA A 1 117 ? -11.637 -8.278 2.725 1.00 95.12 117 ALA A CA 1
ATOM 888 C C . ALA A 1 117 ? -11.471 -7.199 1.638 1.00 95.12 117 ALA A C 1
ATOM 890 O O . ALA A 1 117 ? -10.689 -7.379 0.706 1.00 95.12 117 ALA A O 1
ATOM 891 N N . LEU A 1 118 ? -12.117 -6.038 1.796 1.00 96.00 118 LEU A N 1
ATOM 892 C CA . LEU A 1 118 ? -11.957 -4.907 0.879 1.00 96.00 118 LEU A CA 1
ATOM 893 C C . LEU A 1 118 ? -10.504 -4.397 0.837 1.00 96.00 118 LEU A C 1
ATOM 895 O O . LEU A 1 118 ? -9.981 -4.065 -0.231 1.00 96.00 118 LEU A O 1
ATOM 899 N N . LEU A 1 119 ? -9.833 -4.339 1.990 1.00 95.88 119 LEU A N 1
ATOM 900 C CA . LEU A 1 119 ? -8.420 -3.956 2.066 1.00 95.88 119 LEU A CA 1
ATOM 901 C C . LEU A 1 119 ? -7.510 -4.986 1.379 1.00 95.88 119 LEU A C 1
ATOM 903 O O . LEU A 1 119 ? -6.570 -4.594 0.686 1.00 95.88 119 LEU A O 1
ATOM 907 N N . TRP A 1 120 ? -7.815 -6.280 1.500 1.00 96.06 120 TRP A N 1
ATOM 908 C CA . TRP A 1 120 ? -7.137 -7.347 0.759 1.00 96.06 120 TRP A CA 1
ATOM 909 C C . TRP A 1 120 ? -7.291 -7.205 -0.755 1.00 96.06 120 TRP A C 1
ATOM 911 O O . TRP A 1 120 ? -6.296 -7.285 -1.481 1.00 96.06 120 TRP A O 1
ATOM 921 N N . ASP A 1 121 ? -8.506 -6.947 -1.237 1.00 95.56 121 ASP A N 1
ATOM 922 C CA . ASP A 1 121 ? -8.763 -6.735 -2.665 1.00 95.56 121 ASP A CA 1
ATOM 923 C C . ASP A 1 121 ? -8.027 -5.498 -3.190 1.00 95.56 121 ASP A C 1
ATOM 925 O O . ASP A 1 121 ? -7.438 -5.522 -4.275 1.00 95.56 121 ASP A O 1
ATOM 929 N N . THR A 1 122 ? -7.974 -4.441 -2.378 1.00 93.81 122 THR A N 1
ATOM 930 C CA . THR A 1 122 ? -7.194 -3.238 -2.682 1.00 93.81 122 THR A CA 1
ATOM 931 C C . THR A 1 122 ? -5.707 -3.575 -2.806 1.00 93.81 122 THR A C 1
ATOM 933 O O . THR A 1 122 ? -5.087 -3.247 -3.818 1.00 93.81 122 THR A O 1
ATOM 936 N N . ALA A 1 123 ? -5.131 -4.291 -1.835 1.00 93.94 123 ALA A N 1
ATOM 937 C CA . ALA A 1 123 ? -3.724 -4.694 -1.865 1.00 93.94 123 ALA A CA 1
ATOM 938 C C . ALA A 1 123 ? -3.393 -5.577 -3.084 1.00 93.94 123 ALA A C 1
ATOM 940 O O . ALA A 1 123 ? -2.364 -5.382 -3.736 1.00 93.94 123 ALA A O 1
ATOM 941 N N . ARG A 1 124 ? -4.289 -6.506 -3.446 1.00 93.75 124 ARG A N 1
ATOM 942 C CA . ARG A 1 124 ? -4.159 -7.329 -4.658 1.00 93.75 124 ARG A CA 1
ATOM 943 C C . ARG A 1 124 ? -4.167 -6.475 -5.927 1.00 93.75 124 ARG A C 1
ATOM 945 O O . ARG A 1 124 ? -3.361 -6.719 -6.822 1.00 93.75 124 ARG A O 1
ATOM 952 N N . SER A 1 125 ? -5.047 -5.478 -6.013 1.00 93.75 125 SER A N 1
ATOM 953 C CA . SER A 1 125 ? -5.098 -4.561 -7.159 1.00 93.75 125 SER A CA 1
ATOM 954 C C . SER A 1 125 ? -3.770 -3.814 -7.344 1.00 93.75 125 SER A C 1
ATOM 956 O O . SER A 1 125 ? -3.214 -3.784 -8.444 1.00 93.75 125 SER A O 1
ATOM 958 N N . TYR A 1 126 ? -3.187 -3.305 -6.253 1.00 92.56 126 TYR A N 1
ATOM 959 C CA . TYR A 1 126 ? -1.879 -2.642 -6.300 1.00 92.56 126 TYR A CA 1
ATOM 960 C C . TYR A 1 126 ? -0.734 -3.579 -6.687 1.00 92.56 126 TYR A C 1
ATOM 962 O O . TYR A 1 126 ? 0.159 -3.161 -7.418 1.00 92.56 126 TYR A O 1
ATOM 970 N N . GLN A 1 127 ? -0.772 -4.850 -6.286 1.00 90.88 127 GLN A N 1
ATOM 971 C CA . GLN A 1 127 ? 0.222 -5.834 -6.724 1.00 90.88 127 GLN A CA 1
ATOM 972 C C . GLN A 1 127 ? 0.202 -6.036 -8.249 1.00 90.88 127 GLN A C 1
ATOM 974 O O . GLN A 1 127 ? 1.254 -6.152 -8.885 1.00 90.88 127 GLN A O 1
ATOM 979 N N . VAL A 1 128 ? -0.990 -6.065 -8.855 1.00 93.06 128 VAL A N 1
ATOM 980 C CA . VAL A 1 128 ? -1.120 -6.139 -10.317 1.00 93.06 128 VAL A CA 1
ATOM 981 C C . VAL A 1 128 ? -0.506 -4.895 -10.961 1.00 93.06 128 VAL A C 1
ATOM 983 O O . VAL A 1 128 ? 0.256 -5.020 -11.919 1.00 93.06 128 VAL A O 1
ATOM 986 N N . LEU A 1 129 ? -0.779 -3.707 -10.413 1.00 91.31 129 LEU A N 1
ATOM 987 C CA . LEU A 1 129 ? -0.206 -2.450 -10.904 1.00 91.31 129 LEU A CA 1
ATOM 988 C C . LEU A 1 129 ? 1.325 -2.415 -10.787 1.00 91.31 129 LEU A C 1
ATOM 990 O O . LEU A 1 129 ? 1.991 -2.027 -11.744 1.00 91.31 129 LEU A O 1
ATOM 994 N N . GLU A 1 130 ? 1.889 -2.859 -9.663 1.00 90.12 130 GLU A N 1
ATOM 995 C CA . GLU A 1 130 ? 3.340 -2.951 -9.438 1.00 90.12 130 GLU A CA 1
ATOM 996 C C . GLU A 1 130 ? 4.009 -3.885 -10.459 1.00 90.12 130 GLU A C 1
ATOM 998 O O . GLU A 1 130 ? 5.039 -3.548 -11.051 1.00 90.12 130 GLU A O 1
ATOM 1003 N N . THR A 1 131 ? 3.372 -5.027 -10.737 1.00 92.19 131 THR A N 1
ATOM 1004 C CA . THR A 1 131 ? 3.852 -5.991 -11.737 1.00 92.19 131 THR A CA 1
ATOM 1005 C C . THR A 1 131 ? 3.888 -5.356 -13.126 1.00 92.19 131 THR A C 1
ATOM 1007 O O . THR A 1 131 ? 4.920 -5.388 -13.794 1.00 92.19 131 THR A O 1
ATOM 1010 N N . ARG A 1 132 ? 2.796 -4.700 -13.541 1.00 94.31 132 ARG A N 1
ATOM 1011 C CA . ARG A 1 132 ? 2.722 -4.025 -14.847 1.00 94.31 132 ARG A CA 1
ATOM 1012 C C . ARG A 1 132 ? 3.709 -2.874 -14.971 1.00 94.31 132 ARG A C 1
ATOM 1014 O O . ARG A 1 132 ? 4.321 -2.710 -16.020 1.00 94.31 132 ARG A O 1
ATOM 1021 N N . ASN A 1 133 ? 3.890 -2.090 -13.911 1.00 93.12 133 ASN A N 1
ATOM 1022 C CA . ASN A 1 133 ? 4.867 -1.006 -13.905 1.00 93.12 133 ASN A CA 1
ATOM 1023 C C . ASN A 1 133 ? 6.294 -1.543 -14.115 1.00 93.12 133 ASN A C 1
ATOM 1025 O O . ASN A 1 133 ? 7.044 -1.013 -14.932 1.00 93.12 133 ASN A O 1
ATOM 1029 N N . THR A 1 134 ? 6.629 -2.650 -13.449 1.00 94.38 134 THR A N 1
ATOM 1030 C CA . THR A 1 134 ? 7.926 -3.325 -13.599 1.00 94.38 134 THR A CA 1
ATOM 1031 C C . THR A 1 134 ? 8.137 -3.870 -15.012 1.00 94.38 134 THR A C 1
ATOM 1033 O O . THR A 1 134 ? 9.205 -3.682 -15.591 1.00 94.38 134 THR A O 1
ATOM 1036 N N . GLU A 1 135 ? 7.122 -4.517 -15.591 1.00 96.94 135 GLU A N 1
ATOM 1037 C CA . GLU A 1 135 ? 7.167 -5.002 -16.977 1.00 96.94 135 GLU A CA 1
ATOM 1038 C C . GLU A 1 135 ? 7.433 -3.856 -17.961 1.00 96.94 135 GLU A C 1
ATOM 1040 O O . GLU A 1 135 ? 8.371 -3.938 -18.753 1.00 96.94 135 GLU A O 1
ATOM 1045 N N . LEU A 1 136 ? 6.681 -2.756 -17.847 1.00 97.00 136 LEU A N 1
ATOM 1046 C CA . LEU A 1 136 ? 6.833 -1.580 -18.707 1.00 97.00 136 LEU A CA 1
ATOM 1047 C C . LEU A 1 136 ? 8.211 -0.929 -18.571 1.00 97.00 136 LEU A C 1
ATOM 1049 O O . LEU A 1 136 ? 8.804 -0.521 -19.568 1.00 97.00 136 LEU A O 1
ATOM 1053 N N . LYS A 1 137 ? 8.749 -0.848 -17.350 1.00 96.75 137 LYS A N 1
ATOM 1054 C CA . LYS A 1 137 ? 10.104 -0.339 -17.121 1.00 96.75 137 LYS A CA 1
ATOM 1055 C C . LYS A 1 137 ? 11.145 -1.191 -17.852 1.00 96.75 137 LYS A C 1
ATOM 1057 O O . LYS A 1 137 ? 12.000 -0.646 -18.543 1.00 96.75 137 LYS A O 1
ATOM 1062 N N . ASN A 1 138 ? 11.037 -2.514 -17.751 1.00 97.19 138 ASN A N 1
ATOM 1063 C CA . ASN A 1 138 ? 11.951 -3.435 -18.425 1.00 97.19 138 ASN A CA 1
ATOM 1064 C C . ASN A 1 138 ? 11.828 -3.352 -19.958 1.00 97.19 138 ASN A C 1
ATOM 1066 O O . ASN A 1 138 ? 12.822 -3.473 -20.671 1.00 97.19 138 ASN A O 1
ATOM 1070 N N . GLU A 1 139 ? 10.618 -3.159 -20.487 1.00 97.19 139 GLU A N 1
ATOM 1071 C CA . GLU A 1 139 ? 10.398 -2.934 -21.923 1.00 97.19 139 GLU A CA 1
ATOM 1072 C C . GLU A 1 139 ? 11.016 -1.616 -22.403 1.00 97.19 139 GLU A C 1
ATOM 1074 O O . GLU A 1 139 ? 11.634 -1.571 -23.472 1.00 97.19 139 GLU A O 1
ATOM 1079 N N . LEU A 1 140 ? 10.911 -0.555 -21.600 1.00 96.88 140 LEU A N 1
ATOM 1080 C CA . LEU A 1 140 ? 11.529 0.731 -21.899 1.00 96.88 140 LEU A CA 1
ATOM 1081 C C . LEU A 1 140 ? 13.061 0.632 -21.909 1.00 96.88 140 LEU A C 1
ATOM 1083 O O . LEU A 1 140 ? 13.691 1.119 -22.844 1.00 96.88 140 LEU A O 1
ATOM 1087 N N . GLU A 1 141 ? 13.657 -0.040 -20.921 1.00 97.44 141 GLU A N 1
ATOM 1088 C CA . GLU A 1 141 ? 15.107 -0.275 -20.862 1.00 97.44 141 GLU A CA 1
ATOM 1089 C C . GLU A 1 141 ? 15.601 -1.048 -22.093 1.00 97.44 141 GLU A C 1
ATOM 1091 O O . GLU A 1 141 ? 16.534 -0.607 -22.765 1.00 97.44 141 GLU A O 1
ATOM 1096 N N . LYS A 1 142 ? 14.904 -2.124 -22.481 1.00 96.69 142 LYS A N 1
ATOM 1097 C CA . LYS A 1 142 ? 15.210 -2.871 -23.715 1.00 96.69 142 LYS A CA 1
ATOM 1098 C C . LYS A 1 142 ? 15.119 -2.002 -24.967 1.00 96.69 142 LYS A C 1
ATOM 1100 O O . LYS A 1 142 ? 15.925 -2.159 -25.881 1.00 96.69 142 LYS A O 1
ATOM 1105 N N . THR A 1 143 ? 14.138 -1.104 -25.024 1.00 96.12 143 THR A N 1
ATOM 1106 C CA . THR A 1 143 ? 13.962 -0.188 -26.158 1.00 96.12 143 THR A CA 1
ATOM 1107 C C . THR A 1 143 ? 15.117 0.809 -26.239 1.00 96.12 143 THR A C 1
ATOM 1109 O O . THR A 1 143 ? 15.668 1.014 -27.317 1.00 96.12 143 THR A O 1
ATOM 1112 N N . ILE A 1 144 ? 15.528 1.382 -25.103 1.00 95.44 144 ILE A N 1
ATOM 1113 C CA . ILE A 1 144 ? 16.674 2.297 -25.018 1.00 95.44 144 ILE A CA 1
ATOM 1114 C C . ILE A 1 144 ? 17.960 1.595 -25.464 1.00 95.44 144 ILE A C 1
ATOM 1116 O O . ILE A 1 144 ? 18.710 2.144 -26.269 1.00 95.44 144 ILE A O 1
ATOM 1120 N N . ASP A 1 145 ? 18.205 0.377 -24.988 1.00 96.00 145 ASP A N 1
ATOM 1121 C CA . ASP A 1 145 ? 19.397 -0.383 -25.372 1.00 96.00 145 ASP A CA 1
ATOM 1122 C C . ASP A 1 145 ? 19.372 -0.784 -26.853 1.00 96.00 145 ASP A C 1
ATOM 1124 O O . ASP A 1 145 ? 20.406 -0.758 -27.523 1.00 96.00 145 ASP A O 1
ATOM 1128 N N . GLY A 1 146 ? 18.187 -1.075 -27.396 1.00 96.00 146 GLY A N 1
ATOM 1129 C CA . GLY A 1 146 ? 17.988 -1.268 -28.830 1.00 96.00 146 GLY A CA 1
ATOM 1130 C C . GLY A 1 146 ? 18.362 -0.030 -29.648 1.00 96.00 146 GLY A C 1
ATOM 1131 O O . GLY A 1 146 ? 19.077 -0.157 -30.640 1.00 96.00 146 GLY A O 1
ATOM 1132 N N . ILE A 1 147 ? 17.939 1.164 -29.217 1.00 94.88 147 ILE A N 1
ATOM 1133 C CA . ILE A 1 147 ? 18.285 2.434 -29.879 1.00 94.88 147 ILE A CA 1
ATOM 1134 C C . ILE A 1 147 ? 19.794 2.684 -29.821 1.00 94.88 147 ILE A C 1
ATOM 1136 O O . ILE A 1 147 ? 20.396 2.942 -30.857 1.00 94.88 147 ILE A O 1
ATOM 1140 N N . ARG A 1 148 ? 20.426 2.520 -28.653 1.00 94.69 148 ARG A N 1
ATOM 1141 C CA . ARG A 1 148 ? 21.885 2.681 -28.499 1.00 94.69 148 ARG A CA 1
ATOM 1142 C C . ARG A 1 148 ? 22.675 1.755 -29.416 1.00 94.69 148 ARG A C 1
ATOM 1144 O O . ARG A 1 148 ? 23.702 2.145 -29.958 1.00 94.69 148 ARG A O 1
ATOM 1151 N N . LYS A 1 149 ? 22.199 0.520 -29.593 1.00 94.25 149 LYS A N 1
ATOM 1152 C CA . LYS A 1 149 ? 22.822 -0.430 -30.514 1.00 94.25 149 LYS A CA 1
ATOM 1153 C C . LYS A 1 149 ? 22.717 0.041 -31.966 1.00 94.25 149 LYS A C 1
ATOM 1155 O O . LYS A 1 149 ? 23.700 -0.035 -32.687 1.00 94.25 149 LYS A O 1
ATOM 1160 N N . ILE A 1 150 ? 21.555 0.554 -32.373 1.00 91.25 150 ILE A N 1
ATOM 1161 C CA . ILE A 1 150 ? 21.368 1.126 -33.715 1.00 91.25 150 ILE A CA 1
ATOM 1162 C C . ILE A 1 150 ? 22.296 2.331 -33.919 1.00 91.25 150 ILE A C 1
ATOM 1164 O O . ILE A 1 150 ? 22.906 2.446 -34.977 1.00 91.25 150 ILE A O 1
ATOM 1168 N N . GLU A 1 151 ? 22.429 3.206 -32.919 1.00 91.75 151 GLU A N 1
ATOM 1169 C CA . GLU A 1 151 ? 23.339 4.358 -32.970 1.00 91.75 151 GLU A CA 1
ATOM 1170 C C . GLU A 1 151 ? 24.801 3.921 -33.149 1.00 91.75 151 GLU A C 1
ATOM 1172 O O . GLU A 1 151 ? 25.488 4.461 -34.014 1.00 91.75 151 GLU A O 1
ATOM 1177 N N . ALA A 1 152 ? 25.249 2.903 -32.407 1.00 91.44 152 ALA A N 1
ATOM 1178 C CA . ALA A 1 152 ? 26.594 2.343 -32.546 1.00 91.44 152 ALA A CA 1
ATOM 1179 C C . ALA A 1 152 ? 26.819 1.701 -33.927 1.00 91.44 152 ALA A C 1
ATOM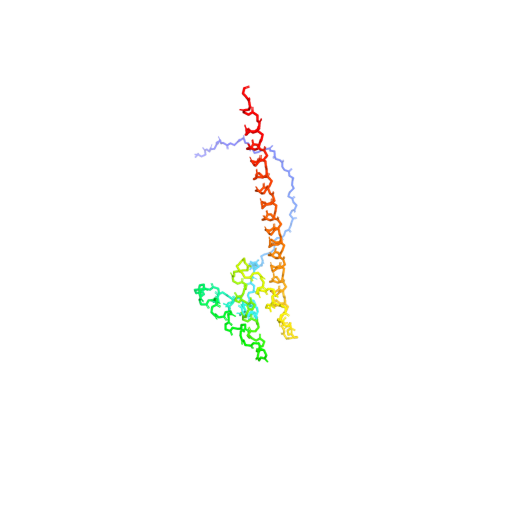 1181 O O . ALA A 1 152 ? 27.813 1.995 -34.589 1.00 91.44 152 ALA A O 1
ATOM 1182 N N . ASP A 1 153 ? 25.864 0.892 -34.404 1.00 87.81 153 ASP A N 1
ATOM 1183 C CA . ASP A 1 153 ? 25.929 0.275 -35.734 1.00 87.81 153 ASP A CA 1
ATOM 1184 C C . ASP A 1 153 ? 25.991 1.356 -36.841 1.00 87.81 153 ASP A C 1
ATOM 1186 O O . ASP A 1 153 ? 26.708 1.208 -37.832 1.00 87.81 153 ASP A O 1
ATOM 1190 N N . MET A 1 154 ? 25.268 2.473 -36.681 1.00 82.75 154 MET A N 1
ATOM 1191 C CA . MET A 1 154 ? 25.310 3.609 -37.611 1.00 82.75 154 MET A CA 1
ATOM 1192 C C . MET A 1 154 ? 26.644 4.365 -37.579 1.00 82.75 154 MET A C 1
ATOM 1194 O O . MET A 1 154 ? 27.128 4.776 -38.637 1.00 82.75 154 MET A O 1
ATOM 1198 N N . GLU A 1 155 ? 27.237 4.566 -36.402 1.00 86.06 155 GLU A N 1
ATOM 1199 C CA . GLU A 1 155 ? 28.549 5.204 -36.255 1.00 86.06 155 GLU A CA 1
ATOM 1200 C C . GLU A 1 155 ? 29.647 4.370 -36.933 1.00 86.06 155 GLU A C 1
ATOM 1202 O O . GLU A 1 155 ? 30.416 4.902 -37.739 1.00 86.06 155 GLU A O 1
ATOM 1207 N N . ASP A 1 156 ? 29.643 3.053 -36.720 1.00 82.50 156 ASP A N 1
ATOM 1208 C CA . ASP A 1 156 ? 30.579 2.121 -37.354 1.00 82.50 156 ASP A CA 1
ATOM 1209 C C . ASP A 1 156 ? 30.445 2.112 -38.886 1.00 82.50 156 ASP A C 1
ATOM 1211 O O . ASP A 1 156 ? 31.447 2.097 -39.612 1.00 82.50 156 ASP A O 1
ATOM 1215 N N . LEU A 1 157 ? 29.215 2.153 -39.410 1.00 76.50 157 LEU A N 1
ATOM 1216 C CA . LEU A 1 157 ? 28.968 2.254 -40.852 1.00 76.50 157 LEU A CA 1
ATOM 1217 C C . LEU A 1 157 ? 29.441 3.595 -41.430 1.00 76.50 157 LEU A C 1
ATOM 1219 O O . LEU A 1 157 ? 29.955 3.624 -42.547 1.00 76.50 157 LEU A O 1
ATOM 1223 N N . ASN A 1 158 ? 29.306 4.697 -40.691 1.00 73.75 158 ASN A N 1
ATOM 1224 C CA . ASN A 1 158 ? 29.742 6.020 -41.140 1.00 73.75 158 ASN A CA 1
ATOM 1225 C C . ASN A 1 158 ? 31.278 6.150 -41.166 1.00 73.75 158 ASN A C 1
ATOM 1227 O O . ASN A 1 158 ? 31.845 6.702 -42.113 1.00 73.75 158 ASN A O 1
ATOM 1231 N N . ILE A 1 159 ? 31.967 5.584 -40.169 1.00 68.75 159 ILE A N 1
ATOM 1232 C CA . ILE A 1 159 ? 33.437 5.553 -40.107 1.00 68.75 159 ILE A CA 1
ATOM 1233 C C . ILE A 1 159 ? 34.013 4.693 -41.242 1.00 68.75 159 ILE A C 1
ATOM 1235 O O . ILE A 1 159 ? 34.963 5.106 -41.907 1.00 68.75 159 ILE A O 1
ATOM 1239 N N . ASN A 1 160 ? 33.417 3.529 -41.519 1.00 62.72 160 ASN A N 1
ATOM 1240 C CA . ASN A 1 160 ? 33.890 2.622 -42.572 1.00 62.72 160 ASN A CA 1
ATOM 1241 C C . ASN A 1 160 ? 33.421 3.014 -43.988 1.00 62.72 160 ASN A C 1
ATOM 1243 O O . ASN A 1 160 ? 34.054 2.633 -44.972 1.00 62.72 160 ASN A O 1
ATOM 1247 N N . GLY A 1 161 ? 32.331 3.778 -44.106 1.00 57.53 161 GLY A N 1
ATOM 1248 C CA . GLY A 1 161 ? 31.795 4.297 -45.369 1.00 57.53 161 GLY A CA 1
ATOM 1249 C C . GLY A 1 161 ? 32.466 5.579 -45.873 1.00 57.53 161 GLY A C 1
ATOM 1250 O O . GLY A 1 161 ? 32.218 5.977 -47.007 1.00 57.53 161 GLY A O 1
ATOM 1251 N N . SER A 1 162 ? 33.333 6.201 -45.067 1.00 57.56 162 SER A N 1
ATOM 1252 C CA . SER A 1 162 ? 34.078 7.427 -45.407 1.00 57.56 162 SER A CA 1
ATOM 1253 C C . SER A 1 162 ? 35.482 7.160 -45.990 1.00 57.56 162 SER A C 1
ATOM 1255 O O . SER A 1 162 ? 36.354 8.028 -45.942 1.00 57.56 162 SER A O 1
ATOM 1257 N N . GLY A 1 163 ? 35.728 5.956 -46.524 1.00 54.31 163 GLY A N 1
ATOM 1258 C CA . GLY A 1 163 ? 36.906 5.664 -47.356 1.00 54.31 163 GLY A CA 1
ATOM 1259 C C . GLY A 1 163 ? 36.808 6.352 -48.731 1.00 54.31 163 GLY A C 1
ATOM 1260 O O . GLY A 1 163 ? 35.695 6.508 -49.221 1.00 54.31 163 GLY A O 1
ATOM 1261 N N . PRO A 1 164 ? 37.950 6.758 -49.321 1.00 51.00 164 PRO A N 1
ATOM 1262 C CA . PRO A 1 164 ? 38.154 7.973 -50.131 1.00 51.00 164 PRO A CA 1
ATOM 1263 C C . PRO A 1 164 ? 37.247 8.174 -51.350 1.00 51.00 164 PRO A C 1
ATOM 1265 O O . PRO A 1 164 ? 36.940 7.182 -52.047 1.00 51.00 164 PRO A O 1
#

Foldseek 3Di:
DDDDDPDPDPDDDDDDDDDDDDDDDDDPPPPPPPDPCDPVVVLVVLLVVLLPDDPVVLVVLLVVLVVPPPDDDLVSLSSQLSSCLSCCLVRLVSNQVSLVVRDDDPPDDPVRVVVSVVSVVVSVVSVVVVVVVVVVVVVVVVVVVVVVVVVVVVVVCVVVVPDD

Radius of gyration: 32.53 Å; chains: 1; bounding box: 104×53×71 Å

Sequence (164 aa):
MRSITFFALLALLAGCQGSLIRPADSANTPALSFEPESDVSAWLNQRQQLCALAPEEQRLRLEALANREGTQLEGDRLERVLLASCRPDLTPGILREALSALQPGSDWTSAQHALVALLWDTARSYQVLETRNTELKNELEKTIDGIRKIEADMEDLNINGSGP

Secondary structure (DSSP, 8-state):
--------S--------------------------S--HHHHHHHHHHHHHHS-HHHHHHHHHHHHTTTTT--HHHHHHHHHHHTT-TTT-HHHHHHHHHH-PPPTT--HHHHHHHHHHHHHHHHHHHHHHHHHHHHHHHHHHHHHHHHHHHHHHHHHHHHT--